Protein AF-A0A8H7TLN2-F1 (afdb_monomer_lite)

pLDDT: mean 74.0, std 16.6, range [32.81, 94.88]

InterPro domains:
  IPR018820 Brefeldin A sensitivity protein-related, domain of unknown function DUF2421 [PF10334] (2-100)

Foldseek 3Di:
DDDDDVPDPVLVVLVVVLVVQLVVCVVPLAAGAPDHPDQSLVVVVVVVVVCPPVPDDDPLPVCCVDPNVVVVVVVVVVVSVVSVVSSVSSVVSCVRSNHDYPDPCVVVVDPPD

Structure (mmCIF, N/CA/C/O backbone):
data_AF-A0A8H7TLN2-F1
#
_entry.id   AF-A0A8H7TLN2-F1
#
loop_
_atom_site.group_PDB
_atom_site.id
_atom_site.type_symbol
_atom_site.label_atom_id
_atom_site.label_alt_id
_atom_site.label_comp_id
_atom_site.label_asym_id
_atom_site.label_entity_id
_atom_site.label_seq_id
_atom_site.pdbx_PDB_ins_code
_atom_site.Cartn_x
_atom_site.Cartn_y
_atom_site.Cartn_z
_atom_site.occupancy
_atom_site.B_iso_or_equiv
_atom_site.auth_seq_id
_atom_site.auth_comp_id
_atom_site.auth_asym_id
_atom_site.auth_atom_id
_atom_site.pdbx_PDB_model_num
ATOM 1 N N . MET A 1 1 ? 8.643 22.210 -14.507 1.00 32.81 1 MET A N 1
ATOM 2 C CA . MET A 1 1 ? 7.975 20.906 -14.717 1.00 32.81 1 MET A CA 1
ATOM 3 C C . MET A 1 1 ? 8.690 19.870 -13.860 1.00 32.81 1 MET A C 1
ATOM 5 O O . MET A 1 1 ? 9.895 19.723 -14.011 1.00 32.81 1 MET A O 1
ATOM 9 N N . ARG A 1 2 ? 8.005 19.253 -12.885 1.00 36.50 2 ARG A N 1
ATOM 1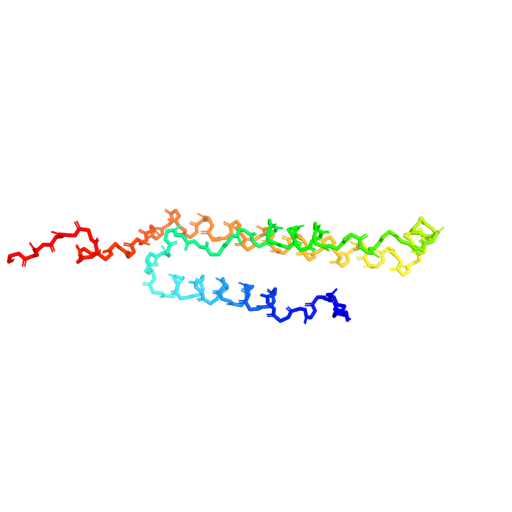0 C CA . ARG A 1 2 ? 8.610 18.320 -11.911 1.00 36.50 2 ARG A CA 1
ATOM 11 C C . ARG A 1 2 ? 8.507 16.897 -12.473 1.00 36.50 2 ARG A C 1
ATOM 13 O O . ARG A 1 2 ? 7.408 16.412 -12.725 1.00 36.50 2 ARG A O 1
ATOM 20 N N . GLN A 1 3 ? 9.645 16.253 -12.732 1.00 40.94 3 GLN A N 1
ATOM 21 C CA . GLN A 1 3 ? 9.691 14.861 -13.185 1.00 40.94 3 GLN A CA 1
ATOM 22 C C . GLN A 1 3 ? 9.184 13.938 -12.066 1.00 40.94 3 GLN A C 1
ATOM 24 O O . GLN A 1 3 ? 9.842 13.791 -11.041 1.00 40.94 3 GLN A O 1
ATOM 29 N N . LEU A 1 4 ? 8.025 13.302 -12.265 1.00 51.69 4 LEU A N 1
ATOM 30 C CA . LEU A 1 4 ? 7.555 12.235 -11.371 1.00 51.69 4 LEU A CA 1
ATOM 31 C C . LEU A 1 4 ? 8.440 10.980 -11.500 1.00 51.69 4 LEU A C 1
ATOM 33 O O . LEU A 1 4 ? 8.440 10.289 -12.521 1.00 51.69 4 LEU A O 1
ATOM 37 N N . SER A 1 5 ? 9.208 10.703 -10.457 1.00 52.53 5 SER A N 1
ATOM 38 C CA . SER A 1 5 ? 10.005 9.487 -10.279 1.00 52.53 5 SER A CA 1
ATOM 39 C C . SER A 1 5 ? 9.297 8.574 -9.266 1.00 52.53 5 SER A C 1
ATOM 41 O O . SER A 1 5 ? 8.357 9.007 -8.607 1.00 52.53 5 SER A O 1
ATOM 43 N N . ALA A 1 6 ? 9.771 7.342 -9.061 1.00 54.12 6 ALA A N 1
ATOM 44 C CA . ALA A 1 6 ? 9.415 6.554 -7.871 1.00 54.12 6 ALA A CA 1
ATOM 45 C C . ALA A 1 6 ? 9.685 7.315 -6.546 1.00 54.12 6 ALA A C 1
ATOM 47 O O . ALA A 1 6 ? 9.200 6.918 -5.495 1.00 54.12 6 ALA A O 1
ATOM 48 N N . GLY A 1 7 ? 10.436 8.421 -6.616 1.00 59.78 7 GLY A N 1
ATOM 49 C CA . GLY A 1 7 ? 10.619 9.416 -5.563 1.00 59.78 7 GLY A CA 1
ATOM 50 C C . GLY A 1 7 ? 9.573 10.541 -5.499 1.00 59.78 7 GLY A C 1
ATOM 51 O O . GLY A 1 7 ? 9.892 11.588 -4.945 1.00 59.78 7 GLY A O 1
ATOM 52 N N . ASP A 1 8 ? 8.384 10.412 -6.101 1.00 74.31 8 ASP A N 1
ATOM 53 C CA . ASP A 1 8 ? 7.325 11.410 -5.892 1.00 74.31 8 ASP A CA 1
ATOM 54 C C . ASP A 1 8 ? 6.865 11.387 -4.429 1.00 74.31 8 ASP A C 1
ATOM 56 O O . ASP A 1 8 ? 6.390 10.369 -3.924 1.00 74.31 8 ASP A O 1
ATOM 60 N N . GLU A 1 9 ? 7.013 12.525 -3.754 1.00 79.38 9 GLU A N 1
ATOM 61 C CA . GLU A 1 9 ? 6.719 12.686 -2.328 1.00 79.38 9 GLU A CA 1
ATOM 62 C C . GLU A 1 9 ? 5.267 12.337 -1.980 1.00 79.38 9 GLU A C 1
ATOM 64 O O . GLU A 1 9 ? 5.027 11.773 -0.915 1.00 79.38 9 GLU A O 1
ATOM 69 N N . ASN A 1 10 ? 4.304 12.595 -2.875 1.00 76.75 10 ASN A N 1
ATOM 70 C CA . ASN A 1 10 ? 2.896 12.281 -2.621 1.00 76.75 10 ASN A CA 1
ATOM 71 C C . ASN A 1 10 ? 2.642 10.777 -2.710 1.00 76.75 10 ASN A C 1
ATOM 73 O O . ASN A 1 10 ? 1.961 10.216 -1.857 1.00 76.75 10 ASN A O 1
ATOM 77 N N . LEU A 1 11 ? 3.229 10.108 -3.708 1.00 77.94 11 LEU A N 1
ATOM 78 C CA . LEU A 1 11 ? 3.121 8.653 -3.834 1.00 77.94 11 LEU A CA 1
ATOM 79 C C . LEU A 1 11 ? 3.772 7.950 -2.637 1.00 77.94 11 LEU A C 1
ATOM 81 O O . LEU A 1 11 ? 3.214 6.992 -2.105 1.00 77.94 11 LEU A O 1
ATOM 85 N N . ILE A 1 12 ? 4.928 8.443 -2.187 1.00 83.06 12 ILE A N 1
ATOM 86 C CA . ILE A 1 12 ? 5.591 7.936 -0.983 1.00 83.06 12 ILE A CA 1
ATOM 87 C C . ILE A 1 12 ? 4.710 8.161 0.247 1.00 83.06 12 ILE A C 1
ATOM 89 O O . ILE A 1 12 ? 4.512 7.228 1.023 1.00 83.06 12 ILE A O 1
ATOM 93 N N . ALA A 1 13 ? 4.156 9.363 0.423 1.00 84.00 13 ALA A N 1
ATOM 94 C CA . ALA A 1 13 ? 3.276 9.675 1.546 1.00 84.00 13 ALA A CA 1
ATOM 95 C C . ALA A 1 13 ? 2.031 8.771 1.573 1.00 84.00 13 ALA A C 1
ATOM 97 O O . ALA A 1 13 ? 1.636 8.287 2.635 1.00 84.00 13 ALA A O 1
ATOM 98 N N . ASP A 1 14 ? 1.452 8.475 0.412 1.00 84.31 14 ASP A N 1
ATOM 99 C CA . ASP A 1 14 ? 0.302 7.580 0.288 1.00 84.31 14 ASP A CA 1
ATOM 100 C C . ASP A 1 14 ? 0.640 6.132 0.657 1.00 84.31 14 ASP A C 1
ATOM 102 O O . ASP A 1 14 ? -0.095 5.490 1.411 1.00 84.31 14 ASP A O 1
ATOM 106 N N . ILE A 1 15 ? 1.778 5.618 0.183 1.00 87.38 15 ILE A N 1
ATOM 107 C CA . ILE A 1 15 ? 2.247 4.274 0.544 1.00 87.38 15 ILE A CA 1
ATOM 108 C C . ILE A 1 15 ? 2.515 4.205 2.051 1.00 87.38 15 ILE A C 1
ATOM 110 O O . ILE A 1 15 ? 2.033 3.297 2.728 1.00 87.38 15 ILE A O 1
ATOM 114 N N . MET A 1 16 ? 3.250 5.178 2.592 1.00 89.25 16 MET A N 1
ATOM 115 C CA . MET A 1 16 ? 3.635 5.203 4.004 1.00 89.25 16 MET A CA 1
ATOM 116 C C . MET A 1 16 ? 2.428 5.329 4.933 1.00 89.25 16 MET A C 1
ATOM 118 O O . MET A 1 16 ? 2.343 4.602 5.922 1.00 89.25 16 MET A O 1
ATOM 122 N N . SER A 1 17 ? 1.476 6.208 4.618 1.00 88.69 17 SER A N 1
ATOM 123 C CA . SER A 1 17 ? 0.244 6.355 5.402 1.00 88.69 17 SER A CA 1
ATOM 124 C C . SER A 1 17 ? -0.586 5.071 5.396 1.00 88.69 17 SER A C 1
ATOM 126 O O . SER A 1 17 ? -1.008 4.613 6.457 1.00 88.69 17 SER A O 1
ATOM 128 N N . THR A 1 18 ? -0.737 4.430 4.235 1.00 89.50 18 THR A N 1
ATOM 129 C CA . THR A 1 18 ? -1.463 3.158 4.103 1.00 89.50 18 THR A CA 1
ATOM 130 C C . THR A 1 18 ? -0.807 2.043 4.920 1.00 89.50 18 THR A C 1
ATOM 132 O O . THR A 1 18 ? -1.486 1.342 5.670 1.00 89.50 18 THR A O 1
ATOM 135 N N . LEU A 1 19 ? 0.521 1.904 4.842 1.00 91.69 19 LEU A N 1
ATOM 136 C CA . LEU A 1 19 ? 1.261 0.903 5.618 1.00 91.69 19 LEU A CA 1
ATOM 137 C C . LEU A 1 19 ? 1.218 1.178 7.125 1.00 91.69 19 LEU A C 1
ATOM 139 O O . LEU A 1 19 ? 1.115 0.240 7.911 1.00 91.69 19 LEU A O 1
ATOM 143 N N . THR A 1 20 ? 1.250 2.447 7.533 1.00 91.44 20 THR A N 1
ATOM 144 C CA . THR A 1 20 ? 1.161 2.841 8.949 1.00 91.44 20 THR A CA 1
ATOM 145 C C . THR A 1 20 ? -0.212 2.496 9.526 1.00 91.44 20 THR A C 1
ATOM 147 O O . THR A 1 20 ? -0.301 1.943 10.621 1.00 91.44 20 THR A O 1
ATOM 150 N N . LEU A 1 21 ? -1.288 2.748 8.773 1.00 89.88 21 LEU A N 1
ATOM 151 C CA . LEU A 1 21 ? -2.646 2.352 9.161 1.00 89.88 21 LEU A CA 1
ATOM 152 C C . LEU A 1 21 ? -2.788 0.830 9.266 1.00 89.88 21 LEU A C 1
ATOM 154 O O . LEU A 1 21 ? -3.344 0.335 10.246 1.00 89.88 21 LEU A O 1
ATOM 158 N N . ALA A 1 22 ? -2.244 0.086 8.297 1.00 91.06 22 ALA A N 1
ATOM 159 C CA . ALA A 1 22 ? -2.222 -1.374 8.349 1.00 91.06 22 ALA A CA 1
ATOM 160 C C . ALA A 1 22 ? -1.472 -1.884 9.586 1.00 91.06 22 ALA A C 1
ATOM 162 O O . ALA A 1 22 ? -1.978 -2.752 10.292 1.00 91.06 22 ALA A O 1
ATOM 163 N N . GLN A 1 23 ? -0.288 -1.331 9.865 1.00 94.12 23 GLN A N 1
ATOM 164 C CA . GLN A 1 23 ? 0.518 -1.696 11.027 1.00 94.12 23 GLN A CA 1
ATOM 165 C C . GLN A 1 23 ? -0.236 -1.442 12.332 1.00 94.12 23 GLN A C 1
ATOM 167 O O . GLN A 1 23 ? -0.256 -2.316 13.196 1.00 94.12 23 GLN A O 1
ATOM 172 N N . HIS A 1 24 ? -0.861 -0.271 12.471 1.00 91.19 24 HIS A N 1
ATOM 173 C CA . HIS A 1 24 ? -1.638 0.070 13.657 1.00 91.19 24 HIS A CA 1
ATOM 174 C C . HIS A 1 24 ? -2.791 -0.915 13.862 1.00 91.19 24 HIS A C 1
ATOM 176 O O . HIS A 1 24 ? -2.893 -1.515 14.925 1.00 91.19 24 HIS A O 1
ATOM 182 N N . SER A 1 25 ? -3.606 -1.144 12.829 1.00 90.88 25 SER A N 1
ATOM 183 C CA . SER A 1 25 ? -4.748 -2.065 12.898 1.00 90.88 25 SER A CA 1
ATOM 184 C C . SER A 1 25 ? -4.324 -3.508 13.195 1.00 90.88 25 SER A C 1
ATOM 186 O O . SER A 1 25 ? -4.953 -4.182 14.005 1.00 90.88 25 SER A O 1
ATOM 188 N N . LEU A 1 26 ? -3.210 -3.973 12.619 1.00 92.75 26 LEU A N 1
ATOM 189 C CA . LEU A 1 26 ? -2.629 -5.280 12.942 1.00 92.75 26 LEU A CA 1
ATOM 190 C C . LEU A 1 26 ? -2.166 -5.383 14.401 1.00 92.75 26 LEU A C 1
ATOM 192 O O . LEU A 1 26 ? -2.252 -6.459 14.989 1.00 92.75 26 LEU A O 1
ATOM 196 N N . ALA A 1 27 ? -1.643 -4.295 14.967 1.00 94.88 27 ALA A N 1
ATOM 197 C CA . ALA A 1 27 ? -1.118 -4.276 16.327 1.00 94.88 27 ALA A CA 1
ATOM 198 C C . ALA A 1 27 ? -2.219 -4.142 17.389 1.00 94.88 27 ALA A C 1
ATOM 200 O O . ALA A 1 27 ? -2.129 -4.789 18.431 1.00 94.88 27 ALA A O 1
ATOM 201 N N . SER A 1 28 ? -3.233 -3.308 17.147 1.00 93.00 28 SER A N 1
ATOM 202 C CA . SER A 1 28 ? -4.290 -3.020 18.123 1.00 93.00 28 SER A CA 1
ATOM 203 C C . SER A 1 28 ? -5.565 -3.839 17.921 1.00 93.00 28 SER A C 1
ATOM 205 O O . SER A 1 28 ? -6.331 -4.012 18.865 1.00 93.00 28 SER A O 1
ATOM 207 N N . GLY A 1 29 ? -5.801 -4.359 16.714 1.00 90.94 29 GLY A N 1
ATOM 208 C CA . GLY A 1 29 ? -7.082 -4.950 16.326 1.00 90.94 29 GLY A CA 1
ATOM 209 C C . GLY A 1 29 ? -8.169 -3.911 16.037 1.00 90.94 29 GLY A C 1
ATOM 210 O O . GLY A 1 29 ? -9.316 -4.292 15.810 1.00 90.94 29 GLY A O 1
ATOM 211 N N . ASP A 1 30 ? -7.829 -2.618 16.036 1.00 90.19 30 ASP A N 1
ATOM 212 C CA . ASP A 1 30 ? -8.802 -1.562 15.778 1.00 90.19 30 ASP A CA 1
ATOM 213 C C . ASP A 1 30 ? -9.267 -1.570 14.316 1.00 90.19 30 ASP A C 1
ATOM 215 O O . ASP A 1 30 ? -8.465 -1.834 13.405 1.00 90.19 30 ASP A O 1
ATOM 219 N N . PRO A 1 31 ? -10.542 -1.222 14.071 1.00 88.56 31 PRO A N 1
ATOM 220 C CA . PRO A 1 31 ? -11.091 -1.118 12.728 1.00 88.56 31 PRO A CA 1
ATOM 221 C C . PRO A 1 31 ? -10.350 -0.069 11.892 1.00 88.56 31 PRO A C 1
ATOM 223 O O . PRO A 1 31 ? -9.981 1.006 12.371 1.00 88.56 31 PRO A O 1
ATOM 226 N N . LEU A 1 32 ? -10.183 -0.359 10.602 1.00 87.12 32 LEU A N 1
ATOM 227 C CA . LEU A 1 32 ? -9.615 0.593 9.645 1.00 87.12 32 LEU A CA 1
ATOM 228 C C . LEU A 1 32 ? -10.653 1.652 9.242 1.00 87.12 32 LEU A C 1
ATOM 230 O O . LEU A 1 32 ? -11.849 1.360 9.230 1.00 87.12 32 LEU A O 1
ATOM 234 N N . PRO A 1 33 ? -10.243 2.872 8.853 1.00 82.62 33 PRO A N 1
ATOM 235 C CA . PRO A 1 33 ? -11.180 3.868 8.344 1.00 82.62 33 PRO A CA 1
ATOM 236 C C . PRO A 1 33 ? -11.935 3.355 7.106 1.00 82.62 33 PRO A C 1
ATOM 238 O O . PRO A 1 33 ? -11.361 2.722 6.215 1.00 82.62 33 PRO A O 1
ATOM 241 N N . ALA A 1 34 ? -13.236 3.646 7.042 1.00 73.00 34 ALA A N 1
ATOM 242 C CA . ALA A 1 34 ? -14.120 3.216 5.959 1.00 73.00 34 ALA A CA 1
ATOM 243 C C . ALA A 1 34 ? -13.675 3.794 4.609 1.00 73.00 34 ALA A C 1
ATOM 245 O O . ALA A 1 34 ? -13.568 3.073 3.612 1.00 73.00 34 ALA A O 1
ATOM 246 N N . ILE A 1 35 ? -13.313 5.078 4.597 1.00 69.50 35 ILE A N 1
ATOM 247 C CA . ILE A 1 35 ? -12.680 5.731 3.452 1.00 69.50 35 ILE A CA 1
ATOM 248 C C . ILE A 1 35 ? -11.172 5.679 3.658 1.00 69.50 35 ILE A C 1
ATOM 250 O O . ILE A 1 35 ? -10.605 6.418 4.459 1.00 69.50 35 ILE A O 1
ATOM 254 N N . LEU A 1 36 ? -10.520 4.802 2.908 1.00 63.62 36 LEU A N 1
ATOM 255 C CA . LEU A 1 36 ? -9.071 4.821 2.773 1.00 63.62 36 LEU A CA 1
ATOM 256 C C . LEU A 1 36 ? -8.663 5.802 1.671 1.00 63.62 36 LEU A C 1
ATOM 258 O O . LEU A 1 36 ? -9.476 6.096 0.783 1.00 63.62 36 LEU A O 1
ATOM 262 N N . PRO A 1 37 ? -7.402 6.275 1.663 1.00 60.31 37 PRO A N 1
ATOM 263 C CA . PRO A 1 37 ? -6.827 6.811 0.439 1.00 60.31 37 PRO A CA 1
ATOM 264 C C . PRO A 1 37 ? -7.093 5.830 -0.716 1.00 60.31 37 PRO A C 1
ATOM 266 O O . PRO A 1 37 ? -7.038 4.615 -0.549 1.00 60.31 37 PRO A O 1
ATOM 269 N N . THR A 1 38 ? -7.478 6.382 -1.868 1.00 60.62 38 THR A N 1
ATOM 270 C CA . THR A 1 38 ? -7.792 5.673 -3.121 1.00 60.62 38 THR A CA 1
ATOM 271 C C . THR A 1 38 ? -6.804 4.520 -3.357 1.00 60.62 38 THR A C 1
ATOM 273 O O . THR A 1 38 ? -5.623 4.756 -3.101 1.00 60.62 38 THR A O 1
ATOM 276 N N . PRO A 1 39 ? -7.225 3.339 -3.873 1.00 70.56 39 PRO A N 1
ATOM 277 C CA . PRO A 1 39 ? -6.323 2.202 -4.082 1.00 70.56 39 PRO A CA 1
ATOM 278 C C . PRO A 1 39 ? -5.004 2.656 -4.698 1.00 70.56 39 PRO A C 1
ATOM 280 O O . PRO A 1 39 ? -5.018 3.396 -5.693 1.00 70.56 39 PRO A O 1
ATOM 283 N N . LEU A 1 40 ? -3.884 2.261 -4.095 1.00 77.25 40 LEU A N 1
ATOM 284 C CA . LEU A 1 40 ? -2.558 2.770 -4.433 1.00 77.25 40 LEU A CA 1
ATOM 285 C C . LEU A 1 40 ? -2.253 2.554 -5.919 1.00 77.25 40 LEU A C 1
ATOM 287 O O . LEU A 1 40 ? -1.693 3.437 -6.575 1.00 77.25 40 LEU A O 1
ATOM 291 N N . VAL A 1 41 ? -2.710 1.431 -6.489 1.00 74.00 41 VAL A N 1
ATOM 292 C CA . VAL A 1 41 ? -2.628 1.163 -7.934 1.00 74.00 41 VAL A CA 1
ATOM 293 C C . VAL A 1 41 ? -3.425 2.189 -8.745 1.00 74.00 41 VAL A C 1
ATOM 295 O O . VAL A 1 41 ? -2.913 2.765 -9.708 1.00 74.00 41 VAL A O 1
ATOM 298 N N . GLY A 1 42 ? -4.678 2.442 -8.360 1.00 70.56 42 GLY A N 1
ATOM 299 C CA . GLY A 1 42 ? -5.562 3.383 -9.047 1.00 70.56 42 GLY A CA 1
ATOM 300 C C . GLY A 1 42 ? -5.016 4.810 -9.021 1.00 70.56 42 GLY A C 1
ATOM 301 O O . GLY A 1 42 ? -5.040 5.504 -10.039 1.00 70.56 42 GLY A O 1
ATOM 302 N N . ARG A 1 43 ? -4.445 5.228 -7.890 1.00 69.06 43 ARG A N 1
ATOM 303 C CA . ARG A 1 43 ? -3.838 6.550 -7.743 1.00 69.06 43 ARG A CA 1
ATOM 304 C C . ARG A 1 43 ? -2.539 6.687 -8.541 1.00 69.06 43 ARG A C 1
ATOM 306 O O . ARG A 1 43 ? -2.390 7.656 -9.286 1.00 69.06 43 ARG A O 1
ATOM 313 N N . ALA A 1 44 ? -1.658 5.684 -8.503 1.00 67.12 44 ALA A N 1
ATOM 314 C CA . ALA A 1 44 ? -0.460 5.638 -9.347 1.00 67.12 44 ALA A CA 1
ATOM 315 C C . ALA A 1 44 ? -0.799 5.751 -10.850 1.00 67.12 44 ALA A C 1
ATOM 317 O O . ALA A 1 44 ? -0.087 6.410 -11.611 1.00 67.12 44 ALA A O 1
ATOM 318 N N . MET A 1 45 ? -1.923 5.168 -11.285 1.00 67.00 45 MET A N 1
ATOM 319 C CA . MET A 1 45 ? -2.410 5.280 -12.665 1.00 67.00 45 MET A CA 1
ATOM 320 C C . MET A 1 45 ? -3.054 6.636 -12.988 1.00 67.00 45 MET A C 1
ATOM 322 O O . MET A 1 45 ? -2.908 7.119 -14.113 1.00 67.00 45 MET A O 1
ATOM 326 N N . GLN A 1 46 ? -3.730 7.289 -12.038 1.00 63.12 46 GLN A N 1
ATOM 327 C CA . GLN A 1 46 ? -4.276 8.641 -12.230 1.00 63.12 46 GLN A CA 1
ATOM 328 C C . GLN A 1 46 ? -3.170 9.673 -12.495 1.00 63.12 46 GLN A C 1
ATOM 330 O O . GLN A 1 46 ? -3.332 10.530 -13.367 1.00 63.12 46 GLN A O 1
ATOM 335 N N . PHE A 1 47 ? -2.001 9.525 -11.864 1.00 54.28 47 PHE A N 1
ATOM 336 C CA . PHE A 1 47 ? -0.831 10.362 -12.154 1.00 54.28 47 PHE A CA 1
ATOM 337 C C . PHE A 1 47 ? -0.302 10.191 -13.588 1.00 54.28 47 PHE A C 1
ATOM 339 O O . PHE A 1 47 ? 0.251 11.129 -14.164 1.00 54.28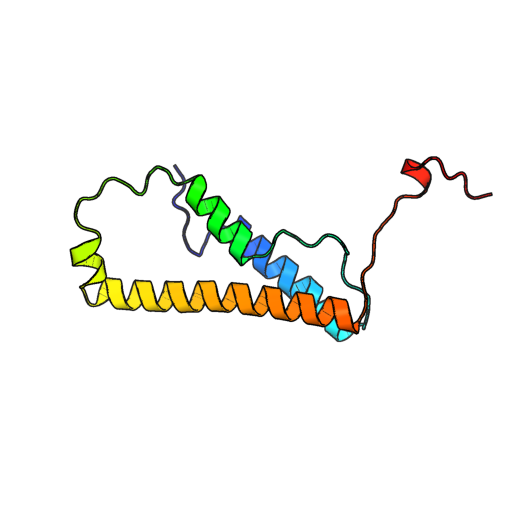 47 PHE A O 1
ATOM 346 N N . LYS A 1 48 ? -0.546 9.037 -14.227 1.00 53.28 48 LYS A N 1
ATOM 347 C CA . LYS A 1 48 ? -0.223 8.812 -15.645 1.00 53.28 48 LYS A CA 1
ATOM 348 C C . LYS A 1 48 ? -1.129 9.621 -16.582 1.00 53.28 48 LYS A C 1
ATOM 350 O O . LYS A 1 48 ? -0.672 10.041 -17.639 1.00 53.28 48 LYS A O 1
ATOM 355 N N . LYS A 1 49 ? -2.385 9.883 -16.194 1.00 49.31 49 LYS A N 1
ATOM 356 C CA . LYS A 1 49 ? -3.358 10.652 -16.995 1.00 49.31 49 LYS A CA 1
ATOM 357 C C . LYS A 1 49 ? -3.052 12.158 -17.016 1.00 49.31 49 LYS A C 1
ATOM 359 O O . LYS A 1 49 ? -3.400 12.827 -17.980 1.00 49.31 49 LYS A O 1
ATOM 364 N N . LEU A 1 50 ? -2.349 12.666 -15.999 1.00 45.62 50 LEU A N 1
ATOM 365 C CA . LEU A 1 50 ? -1.801 14.032 -15.956 1.00 45.62 50 LEU A CA 1
ATOM 366 C C . LEU A 1 50 ? -0.524 14.189 -16.799 1.00 45.62 50 LEU A C 1
ATOM 368 O O . LEU A 1 50 ? -0.161 15.295 -17.186 1.00 45.62 50 LEU A O 1
ATOM 372 N N . ARG A 1 51 ? 0.145 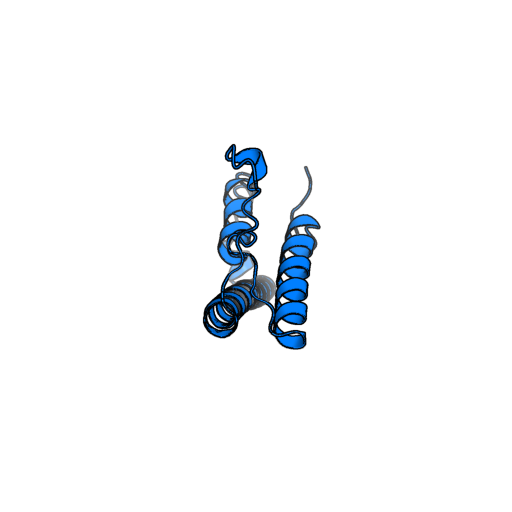13.079 -17.129 1.00 45.47 51 ARG A N 1
ATOM 373 C CA . ARG A 1 51 ? 1.397 13.044 -17.888 1.00 45.47 51 ARG A CA 1
ATOM 374 C C . ARG A 1 51 ? 1.129 12.868 -19.385 1.00 45.47 51 ARG A C 1
ATOM 376 O O . ARG A 1 51 ? 1.601 11.919 -20.008 1.00 45.47 51 ARG A O 1
ATOM 383 N N . GLY A 1 52 ? 0.404 13.820 -19.969 1.00 44.00 52 GLY A N 1
ATOM 384 C CA . GLY A 1 52 ? 0.295 13.976 -21.426 1.00 44.00 52 GLY A CA 1
ATOM 385 C C . GLY A 1 52 ? 1.642 14.214 -22.134 1.00 44.00 52 GLY A C 1
ATOM 386 O O . GLY A 1 52 ? 1.686 14.232 -23.355 1.00 44.00 52 GLY A O 1
ATOM 387 N N . GLU A 1 53 ? 2.742 14.349 -21.388 1.00 46.81 53 GLU A N 1
ATOM 388 C CA . GLU A 1 53 ? 4.056 14.774 -21.885 1.00 46.81 53 GLU A CA 1
ATOM 389 C C . GLU A 1 53 ? 5.070 13.635 -22.103 1.00 46.81 53 GLU A C 1
ATOM 391 O O . GLU A 1 53 ? 6.168 13.893 -22.579 1.00 46.81 53 GLU A O 1
ATOM 396 N N . LEU A 1 54 ? 4.740 12.365 -21.812 1.00 46.56 54 LEU A N 1
ATOM 397 C CA . LEU A 1 54 ? 5.623 11.232 -22.169 1.00 46.56 54 LEU A CA 1
ATOM 398 C C . LEU A 1 54 ? 5.362 10.677 -23.582 1.00 46.56 54 LEU A C 1
ATOM 400 O O . LEU A 1 54 ? 5.750 9.556 -23.901 1.00 46.56 54 LEU A O 1
ATOM 404 N N . GLN A 1 55 ? 4.670 11.450 -24.415 1.00 46.66 55 GLN A N 1
ATOM 405 C CA . GLN A 1 55 ? 4.600 11.252 -25.857 1.00 46.66 55 GLN A CA 1
ATOM 406 C C . GLN A 1 55 ? 5.462 12.320 -26.528 1.00 46.66 55 GLN A C 1
ATOM 408 O O . GLN A 1 55 ? 4.915 13.327 -26.952 1.00 46.66 55 GLN A O 1
ATOM 413 N N . ALA A 1 56 ? 6.783 12.139 -26.598 1.00 50.34 56 ALA A N 1
ATOM 414 C CA . ALA A 1 56 ? 7.621 12.857 -27.572 1.00 50.34 56 ALA A CA 1
ATOM 415 C C . ALA A 1 56 ? 9.083 12.381 -27.586 1.00 50.34 56 ALA A C 1
ATOM 417 O O . ALA A 1 56 ? 9.976 13.205 -27.741 1.00 50.34 56 ALA A O 1
ATOM 418 N N . ASP A 1 57 ? 9.373 11.083 -27.452 1.00 48.81 57 ASP A N 1
ATOM 419 C CA . ASP A 1 57 ? 10.682 10.635 -27.935 1.00 48.81 57 ASP A CA 1
ATOM 420 C C . ASP A 1 57 ? 10.566 9.313 -28.679 1.00 48.81 57 ASP A C 1
ATOM 422 O O . ASP A 1 57 ? 10.066 8.308 -28.168 1.00 48.81 57 ASP A O 1
ATOM 426 N N . GLY A 1 58 ? 10.929 9.374 -29.957 1.00 53.84 58 GLY A N 1
ATOM 427 C CA . GLY A 1 58 ? 10.523 8.465 -31.024 1.00 53.84 58 GLY A CA 1
ATOM 428 C C . GLY A 1 58 ? 11.113 7.061 -30.963 1.00 53.84 58 GLY A C 1
ATOM 429 O O . GLY A 1 58 ? 11.204 6.425 -32.008 1.00 53.84 58 GLY A O 1
ATOM 430 N N . ASN A 1 59 ? 11.518 6.558 -29.791 1.00 67.12 59 ASN A N 1
ATOM 431 C CA . ASN A 1 59 ? 12.135 5.240 -29.708 1.00 67.12 59 ASN A CA 1
ATOM 432 C C . ASN A 1 59 ? 11.856 4.406 -28.442 1.00 67.12 59 ASN A C 1
ATOM 434 O O . ASN A 1 59 ? 12.706 3.661 -27.953 1.00 67.12 59 ASN A O 1
ATOM 438 N N . ALA A 1 60 ? 10.634 4.481 -27.909 1.00 69.38 60 ALA A N 1
ATOM 439 C CA . ALA A 1 60 ? 10.225 3.649 -26.773 1.00 69.38 60 ALA A CA 1
ATOM 440 C C . ALA A 1 60 ? 10.359 2.135 -27.046 1.00 69.38 60 ALA A C 1
ATOM 442 O O . ALA A 1 60 ? 10.652 1.370 -26.131 1.00 69.38 60 ALA A O 1
ATOM 443 N N . LYS A 1 61 ? 10.163 1.689 -28.296 1.00 74.44 61 LYS A N 1
ATOM 444 C CA . LYS A 1 61 ? 10.278 0.270 -28.667 1.00 74.44 61 LYS A CA 1
ATOM 445 C C . LYS A 1 61 ? 11.714 -0.241 -28.559 1.00 74.44 61 LYS A C 1
ATOM 447 O O . LYS A 1 61 ? 11.911 -1.282 -27.935 1.00 74.44 61 LYS A O 1
ATOM 452 N N . ASP A 1 62 ? 12.693 0.484 -29.099 1.00 78.44 62 ASP A N 1
ATOM 453 C CA . ASP A 1 62 ? 14.085 0.026 -29.052 1.00 78.44 62 ASP A CA 1
ATOM 454 C C . ASP A 1 62 ? 14.646 0.122 -27.630 1.00 78.44 62 ASP A C 1
ATOM 456 O O . ASP A 1 62 ? 15.359 -0.780 -27.191 1.00 78.44 62 ASP A O 1
ATOM 460 N N . PHE A 1 63 ? 14.248 1.146 -26.862 1.00 77.56 63 PHE A N 1
ATOM 461 C CA . PHE A 1 63 ? 14.591 1.236 -25.441 1.00 77.56 63 PHE A CA 1
ATOM 462 C C . PHE A 1 63 ? 14.083 0.017 -24.661 1.00 77.56 63 PHE A C 1
ATOM 464 O O . PHE A 1 63 ? 14.865 -0.643 -23.978 1.00 77.56 63 PHE A O 1
ATOM 471 N N . LEU A 1 64 ? 12.794 -0.322 -24.801 1.00 78.00 64 LEU A N 1
ATOM 472 C CA . LEU A 1 64 ? 12.178 -1.475 -24.133 1.00 78.00 64 LEU A CA 1
ATOM 473 C C . LEU A 1 64 ? 12.775 -2.818 -24.590 1.00 78.00 64 LEU A C 1
ATOM 475 O O . LEU A 1 64 ? 12.836 -3.757 -23.796 1.00 78.00 64 LEU A O 1
ATOM 479 N N . ALA A 1 65 ? 13.231 -2.912 -25.843 1.00 82.31 65 ALA A N 1
ATOM 480 C CA . ALA A 1 65 ? 13.928 -4.084 -26.367 1.00 82.31 65 ALA A CA 1
ATOM 481 C C . ALA A 1 65 ? 15.367 -4.214 -25.831 1.00 82.31 65 ALA A C 1
ATOM 483 O O . ALA A 1 65 ? 15.895 -5.327 -25.753 1.00 82.31 65 ALA A O 1
ATOM 484 N N . GLY A 1 66 ? 15.991 -3.105 -25.430 1.00 85.88 66 GLY A N 1
ATOM 485 C CA . GLY A 1 66 ? 17.303 -3.067 -24.791 1.00 85.88 66 GLY A CA 1
ATOM 486 C C . GLY A 1 66 ? 17.326 -3.698 -23.394 1.00 85.88 66 GLY A C 1
ATOM 487 O O . GLY A 1 66 ? 16.300 -3.917 -22.749 1.00 85.88 66 GLY A O 1
ATOM 488 N N . GLN A 1 67 ? 18.526 -4.005 -22.894 1.00 86.25 67 GLN A N 1
ATOM 489 C CA . GLN A 1 67 ? 18.704 -4.573 -21.551 1.00 86.25 67 GLN A CA 1
ATOM 490 C C . GLN A 1 67 ? 18.189 -3.630 -20.452 1.00 86.25 67 GLN A C 1
ATOM 492 O O . GLN A 1 67 ? 17.523 -4.078 -19.520 1.00 86.25 67 GLN A O 1
ATOM 497 N N . GLU A 1 68 ? 18.449 -2.330 -20.589 1.00 76.94 68 GLU A N 1
ATOM 498 C CA . GLU A 1 68 ? 17.982 -1.305 -19.652 1.00 76.94 68 GLU A CA 1
ATOM 499 C C . GLU A 1 68 ? 16.455 -1.209 -19.617 1.00 76.94 68 GLU A C 1
ATOM 501 O O . GLU A 1 68 ? 15.866 -1.202 -18.536 1.00 76.94 68 GLU A O 1
ATOM 506 N N . GLY A 1 69 ? 15.794 -1.239 -20.777 1.00 77.00 69 GLY A N 1
ATOM 507 C CA . GLY A 1 69 ? 14.336 -1.233 -20.845 1.00 77.00 69 GLY A CA 1
ATOM 508 C C . GLY A 1 69 ? 13.695 -2.482 -20.247 1.00 77.00 69 GLY A C 1
ATOM 509 O O . GLY A 1 69 ? 12.665 -2.375 -19.581 1.00 77.00 69 GLY A O 1
ATOM 510 N N . ARG A 1 70 ? 14.323 -3.660 -20.385 1.00 83.81 70 ARG A N 1
ATOM 511 C CA . ARG A 1 70 ? 13.862 -4.883 -19.704 1.00 83.81 70 ARG A CA 1
ATOM 512 C C . ARG A 1 70 ? 13.983 -4.783 -18.184 1.00 83.81 70 ARG A C 1
ATOM 514 O O . ARG A 1 70 ? 13.042 -5.156 -17.486 1.00 83.81 70 ARG A O 1
ATOM 521 N N . HIS A 1 71 ? 15.097 -4.260 -17.663 1.00 81.50 71 HIS A N 1
ATOM 522 C CA . HIS A 1 71 ? 15.242 -4.014 -16.223 1.00 81.50 71 HIS A CA 1
ATOM 523 C C . HIS A 1 71 ? 14.214 -2.997 -15.722 1.00 81.50 71 HIS A C 1
ATOM 525 O O . HIS A 1 71 ? 13.592 -3.210 -14.683 1.00 81.50 71 HIS A O 1
ATOM 531 N N . TRP A 1 72 ? 13.982 -1.932 -16.489 1.00 79.31 72 TRP A N 1
ATOM 532 C CA . TRP A 1 72 ? 12.962 -0.940 -16.178 1.00 79.31 72 TRP A CA 1
ATOM 533 C C . TRP A 1 72 ? 11.555 -1.552 -16.152 1.00 79.31 72 TRP A C 1
ATOM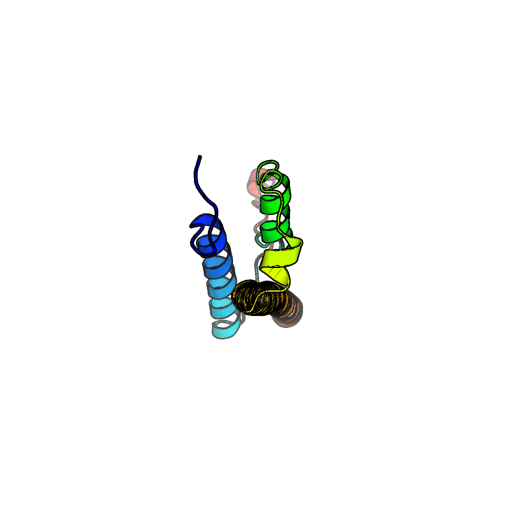 535 O O . TRP A 1 72 ? 10.813 -1.334 -15.195 1.00 79.31 72 TRP A O 1
ATOM 545 N N . MET A 1 73 ? 11.195 -2.379 -17.142 1.00 78.94 73 MET A N 1
ATOM 546 C CA . MET A 1 73 ? 9.918 -3.103 -17.146 1.00 78.94 73 MET A CA 1
ATOM 547 C C . MET A 1 73 ? 9.778 -4.034 -15.945 1.00 78.94 73 MET A C 1
ATOM 549 O O . MET A 1 73 ? 8.712 -4.069 -15.335 1.00 78.94 73 MET A O 1
ATOM 553 N N . ALA A 1 74 ? 10.832 -4.771 -15.589 1.00 86.31 74 ALA A N 1
ATOM 554 C CA . ALA A 1 74 ? 10.819 -5.645 -14.422 1.00 86.31 74 ALA A CA 1
ATOM 555 C C . ALA A 1 74 ? 10.607 -4.848 -13.124 1.00 86.31 74 ALA A C 1
ATOM 557 O O . ALA A 1 74 ? 9.781 -5.235 -12.298 1.00 86.31 74 ALA A O 1
ATOM 558 N N . ALA A 1 75 ? 11.285 -3.705 -12.976 1.00 81.88 75 ALA A N 1
ATOM 559 C CA . ALA A 1 75 ? 11.111 -2.807 -11.838 1.00 81.88 75 ALA A CA 1
ATOM 560 C C . ALA A 1 75 ? 9.687 -2.232 -11.777 1.00 81.88 75 ALA A C 1
ATOM 562 O O . ALA A 1 75 ? 9.059 -2.246 -10.720 1.00 81.88 75 ALA A O 1
ATOM 563 N N . MET A 1 76 ? 9.139 -1.791 -12.912 1.00 82.25 76 MET A N 1
ATOM 564 C CA . MET A 1 76 ? 7.760 -1.302 -13.003 1.00 82.25 76 MET A CA 1
ATOM 565 C C . MET A 1 76 ? 6.734 -2.383 -12.680 1.00 82.25 76 MET A C 1
ATOM 567 O O . MET A 1 76 ? 5.794 -2.128 -11.932 1.00 82.25 76 MET A O 1
ATOM 571 N N . TYR A 1 77 ? 6.925 -3.596 -13.195 1.00 84.56 77 TYR A N 1
ATOM 572 C CA . TYR A 1 77 ? 6.069 -4.733 -12.880 1.00 84.56 77 TYR A CA 1
ATOM 573 C C . TYR A 1 77 ? 6.089 -5.052 -11.382 1.00 84.56 77 TYR A C 1
ATOM 575 O O . TYR A 1 77 ? 5.030 -5.162 -10.765 1.00 84.56 77 TYR A O 1
ATOM 583 N N . ALA A 1 78 ? 7.280 -5.149 -10.784 1.00 87.62 78 ALA A N 1
ATOM 584 C CA . ALA A 1 78 ? 7.432 -5.397 -9.354 1.00 87.62 78 ALA A CA 1
ATOM 585 C C . ALA A 1 78 ? 6.771 -4.295 -8.515 1.00 87.62 78 ALA A C 1
ATOM 587 O O . ALA A 1 78 ? 6.072 -4.598 -7.552 1.00 87.62 78 ALA A O 1
ATOM 588 N N . PHE A 1 79 ? 6.931 -3.032 -8.916 1.00 86.06 79 PHE A N 1
ATOM 589 C CA . PHE A 1 79 ? 6.340 -1.895 -8.222 1.00 86.06 79 PHE A CA 1
ATOM 590 C C . PHE A 1 79 ? 4.809 -1.903 -8.285 1.00 86.06 79 PHE A C 1
ATOM 592 O O . PHE A 1 79 ? 4.153 -1.811 -7.253 1.00 86.06 79 PHE A O 1
ATOM 599 N N . VAL A 1 80 ? 4.218 -2.091 -9.470 1.00 85.25 80 VAL A N 1
ATOM 600 C CA . VAL A 1 80 ? 2.754 -2.180 -9.614 1.00 85.25 80 VAL A CA 1
ATOM 601 C C . VAL A 1 80 ? 2.197 -3.367 -8.829 1.00 85.25 80 VAL A C 1
ATOM 603 O O . VAL A 1 80 ? 1.169 -3.236 -8.166 1.00 85.25 80 VAL A O 1
ATOM 606 N N . ARG A 1 81 ? 2.890 -4.512 -8.857 1.00 89.56 81 ARG A N 1
ATOM 607 C CA . ARG A 1 81 ? 2.495 -5.690 -8.082 1.00 89.56 81 ARG A CA 1
ATOM 608 C C . ARG A 1 81 ? 2.541 -5.424 -6.579 1.00 89.56 81 ARG A C 1
ATOM 610 O O . ARG A 1 81 ? 1.610 -5.809 -5.884 1.00 89.56 81 ARG A O 1
ATOM 617 N N . PHE A 1 82 ? 3.581 -4.747 -6.096 1.00 90.12 82 PHE A N 1
ATOM 618 C CA . PHE A 1 82 ? 3.693 -4.336 -4.698 1.00 90.12 82 PHE A CA 1
ATOM 619 C C . PHE A 1 82 ? 2.501 -3.473 -4.265 1.00 90.12 82 PHE A C 1
ATOM 621 O O . PHE A 1 82 ? 1.862 -3.798 -3.267 1.00 90.12 82 PHE A O 1
ATOM 628 N N . LEU A 1 83 ? 2.151 -2.437 -5.038 1.00 89.00 83 LEU A N 1
ATOM 629 C CA . LEU A 1 83 ? 0.995 -1.587 -4.728 1.00 89.00 83 LEU A CA 1
ATOM 630 C C . LEU A 1 83 ? -0.306 -2.401 -4.661 1.00 89.00 83 LEU A C 1
ATOM 632 O O . LEU A 1 83 ? -1.083 -2.234 -3.726 1.00 89.00 83 LEU A O 1
ATOM 636 N N . GLY A 1 84 ? -0.507 -3.327 -5.605 1.00 88.88 84 GLY A N 1
ATOM 637 C CA . GLY A 1 84 ? -1.680 -4.206 -5.615 1.00 88.88 84 GLY A CA 1
ATOM 638 C C . GLY A 1 84 ? -1.753 -5.123 -4.392 1.00 88.88 84 GLY A C 1
ATOM 639 O O . GLY A 1 84 ? -2.815 -5.271 -3.799 1.00 88.88 84 GLY A O 1
ATOM 640 N N . THR A 1 85 ? -0.626 -5.690 -3.960 1.00 93.44 85 THR A N 1
ATOM 641 C CA . THR A 1 85 ? -0.574 -6.522 -2.748 1.00 93.44 85 THR A CA 1
ATOM 642 C C . THR A 1 85 ? -0.874 -5.719 -1.479 1.00 93.44 85 THR A C 1
ATOM 644 O O . THR A 1 85 ? -1.514 -6.243 -0.569 1.00 93.44 85 THR A O 1
ATOM 647 N N . VAL A 1 86 ? -0.456 -4.451 -1.403 1.00 91.75 86 VAL A N 1
ATOM 648 C CA . VAL A 1 86 ? -0.823 -3.574 -0.278 1.00 91.75 86 VAL A CA 1
ATOM 649 C C . VAL A 1 86 ? -2.328 -3.295 -0.278 1.00 91.75 86 VAL A C 1
ATOM 651 O O . VAL A 1 86 ? -2.963 -3.413 0.769 1.00 91.75 86 VAL A O 1
ATOM 654 N N . ASP A 1 87 ? -2.915 -3.002 -1.441 1.00 90.12 87 ASP A N 1
ATOM 655 C CA . ASP A 1 87 ? -4.365 -2.812 -1.574 1.00 90.12 87 ASP A CA 1
ATOM 656 C C . ASP A 1 87 ? -5.144 -4.076 -1.133 1.00 90.12 87 ASP A C 1
ATOM 658 O O . ASP A 1 87 ? -6.139 -3.983 -0.408 1.00 90.12 87 ASP A O 1
ATOM 662 N N . GLU A 1 88 ? -4.670 -5.272 -1.503 1.00 91.88 88 GLU A N 1
ATOM 663 C CA . GLU A 1 88 ? -5.252 -6.556 -1.078 1.00 91.88 88 GLU A CA 1
ATOM 664 C C . GLU A 1 88 ? -5.140 -6.793 0.434 1.00 91.88 88 GLU A C 1
ATOM 666 O O . GLU A 1 88 ? -6.121 -7.198 1.065 1.00 91.88 88 GLU A O 1
ATOM 671 N N . LEU A 1 89 ? -3.975 -6.519 1.032 1.00 92.06 89 LEU A N 1
ATOM 672 C CA . LEU A 1 89 ? -3.768 -6.614 2.481 1.00 92.06 89 LEU A CA 1
ATOM 673 C C . LEU A 1 89 ? -4.790 -5.756 3.228 1.00 92.06 89 LEU A C 1
ATOM 675 O O . LEU A 1 89 ? -5.431 -6.214 4.171 1.00 92.06 89 LEU A O 1
ATOM 679 N N . ILE A 1 90 ? -4.965 -4.517 2.786 1.00 90.56 90 ILE A N 1
ATOM 680 C CA . ILE A 1 90 ? -5.896 -3.576 3.393 1.00 90.56 90 ILE A CA 1
ATOM 681 C C . ILE A 1 90 ? -7.345 -4.069 3.282 1.00 90.56 90 ILE A C 1
ATOM 683 O O . ILE A 1 90 ? -8.095 -4.0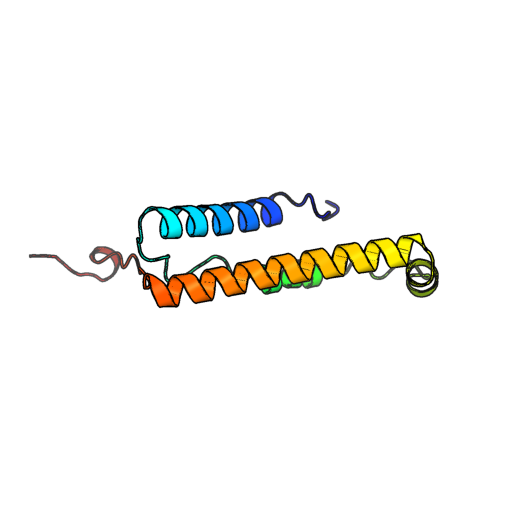08 4.258 1.00 90.56 90 ILE A O 1
ATOM 687 N N . ALA A 1 91 ? -7.738 -4.617 2.131 1.00 88.88 91 ALA A N 1
ATOM 688 C CA . ALA A 1 91 ? -9.061 -5.212 1.961 1.00 88.88 91 ALA A CA 1
ATOM 689 C C . ALA A 1 91 ? -9.286 -6.416 2.894 1.00 88.88 91 ALA A C 1
ATOM 691 O O . ALA A 1 91 ? -10.384 -6.586 3.429 1.00 88.88 91 ALA A O 1
ATOM 692 N N . LEU A 1 92 ? -8.259 -7.244 3.113 1.00 91.94 92 LEU A N 1
ATOM 693 C CA . LEU A 1 92 ? -8.314 -8.352 4.070 1.00 91.94 92 LEU A CA 1
ATOM 694 C C . LEU A 1 92 ? -8.431 -7.853 5.513 1.00 91.94 92 LEU A C 1
ATOM 696 O O . LEU A 1 92 ? -9.262 -8.367 6.259 1.00 91.94 92 LEU A O 1
ATOM 700 N N . LEU A 1 93 ? -7.663 -6.829 5.890 1.00 91.44 93 LEU A N 1
ATOM 701 C CA . LEU A 1 93 ? -7.730 -6.238 7.227 1.00 91.44 93 LEU A CA 1
ATOM 702 C C . LEU A 1 93 ? -9.110 -5.661 7.521 1.00 91.44 93 LEU A C 1
ATOM 704 O O . LEU A 1 93 ? -9.693 -5.998 8.545 1.00 91.44 93 LEU A O 1
ATOM 708 N N . LYS A 1 94 ? -9.691 -4.895 6.594 1.00 90.25 94 LYS A N 1
ATOM 709 C CA . LYS A 1 94 ? -11.058 -4.368 6.740 1.00 90.25 94 LYS A CA 1
ATOM 710 C C . LYS A 1 94 ? -12.094 -5.462 6.995 1.00 90.25 94 LYS A C 1
ATOM 712 O O . LYS A 1 94 ? -13.003 -5.281 7.798 1.00 90.25 94 LYS A O 1
ATOM 717 N N . ARG A 1 95 ? -11.950 -6.621 6.346 1.00 88.19 95 ARG A N 1
ATOM 718 C CA . ARG A 1 95 ? -12.828 -7.779 6.584 1.00 88.19 95 ARG A CA 1
ATOM 719 C C . ARG A 1 95 ? -12.605 -8.422 7.953 1.00 88.19 95 ARG A C 1
ATOM 721 O O . ARG A 1 95 ? -13.540 -9.008 8.483 1.00 88.19 95 ARG A O 1
ATOM 728 N N . ALA A 1 96 ? -11.389 -8.349 8.488 1.00 91.94 96 ALA A N 1
ATOM 729 C CA . ALA A 1 96 ? -11.016 -8.978 9.750 1.00 91.94 96 ALA A CA 1
ATOM 730 C C . ALA A 1 96 ? -11.362 -8.116 10.974 1.00 91.94 96 ALA A C 1
ATOM 732 O O . ALA A 1 96 ? -11.964 -8.621 11.916 1.00 91.94 96 ALA A O 1
ATOM 733 N N . VAL A 1 97 ? -10.993 -6.831 10.958 1.00 90.44 97 VAL A N 1
ATOM 734 C CA . VAL A 1 97 ? -11.160 -5.903 12.096 1.00 90.44 97 VAL A CA 1
ATOM 735 C C . VAL A 1 97 ? -12.394 -5.004 11.975 1.00 90.44 97 VAL A C 1
ATOM 737 O O . VAL A 1 97 ? -12.763 -4.320 12.924 1.00 90.44 97 VAL A O 1
ATOM 740 N N . GLY A 1 98 ? -13.051 -5.004 10.814 1.00 86.50 98 GLY A N 1
ATOM 741 C CA . GLY A 1 98 ? -14.162 -4.110 10.512 1.00 86.50 98 GLY A CA 1
ATOM 742 C C . GLY A 1 98 ? -13.715 -2.737 10.006 1.00 86.50 98 GLY A C 1
ATOM 743 O O . GLY A 1 98 ? -12.531 -2.464 9.785 1.00 86.50 98 GLY A O 1
ATOM 744 N N . GLU A 1 99 ? -14.702 -1.867 9.802 1.00 85.88 99 GLU A N 1
ATOM 745 C CA . GLU A 1 99 ? -14.503 -0.507 9.308 1.00 85.88 99 GLU A CA 1
ATOM 746 C C . GLU A 1 99 ? -15.062 0.518 10.300 1.00 85.88 99 GLU A C 1
ATOM 748 O O . GLU A 1 99 ? -16.142 0.325 10.857 1.00 85.88 99 GLU A O 1
ATOM 753 N N . THR A 1 100 ? -14.349 1.628 10.492 1.00 81.06 100 THR A N 1
ATOM 754 C CA . THR A 1 100 ? -14.816 2.773 11.277 1.00 81.06 100 THR A CA 1
ATOM 755 C C . THR A 1 100 ? -15.138 3.950 10.363 1.00 81.06 100 THR A C 1
ATOM 757 O O . THR A 1 100 ? -14.332 4.352 9.523 1.00 81.06 100 THR A O 1
ATOM 760 N N . SER A 1 101 ? -16.337 4.509 10.503 1.00 68.88 101 SER A N 1
ATOM 761 C CA . SER A 1 101 ? -16.700 5.789 9.896 1.00 68.88 101 SER A CA 1
ATOM 762 C C . SER A 1 101 ? -16.769 6.813 11.016 1.00 68.88 101 SER A C 1
ATOM 764 O O . SER A 1 101 ? -17.635 6.698 11.881 1.00 68.88 101 SER A O 1
ATOM 766 N N . TYR A 1 102 ? -15.883 7.812 11.017 1.00 59.47 102 TYR A N 1
ATOM 767 C CA . TYR A 1 102 ? -16.090 8.981 11.868 1.00 59.47 102 TYR A CA 1
ATOM 768 C C . TYR A 1 102 ? -17.245 9.782 11.267 1.00 59.47 102 TYR A C 1
ATOM 770 O O . TYR A 1 102 ? -17.059 10.581 10.350 1.00 59.47 102 TYR A O 1
ATOM 778 N N . ILE A 1 103 ? -18.459 9.481 11.716 1.00 55.66 103 ILE A N 1
ATOM 779 C CA . ILE A 1 103 ? -19.626 10.305 11.442 1.00 55.66 103 ILE A CA 1
ATOM 780 C C . ILE A 1 103 ? -19.628 11.374 12.527 1.00 55.66 103 ILE A C 1
ATOM 782 O O . ILE A 1 103 ? -19.900 11.073 13.688 1.00 55.66 103 ILE A O 1
ATOM 786 N N . ASP A 1 104 ? -19.295 12.607 12.159 1.00 54.78 104 ASP A N 1
ATOM 787 C CA . ASP A 1 104 ? -19.482 13.745 13.049 1.00 54.78 104 ASP A CA 1
ATOM 788 C C . ASP A 1 104 ? -20.992 13.963 13.245 1.00 54.78 104 ASP A C 1
ATOM 790 O O . ASP A 1 104 ? -21.680 14.501 12.374 1.00 54.78 104 ASP A O 1
ATOM 794 N N . ALA A 1 105 ? -21.524 13.472 14.364 1.00 57.00 105 ALA A N 1
ATOM 795 C CA . ALA A 1 105 ? -22.942 13.563 14.689 1.00 57.00 105 ALA A CA 1
ATOM 796 C C . ALA A 1 105 ? -23.418 15.022 14.822 1.00 57.00 105 ALA A C 1
ATOM 798 O O . ALA A 1 105 ? -24.575 15.303 14.496 1.00 57.00 105 ALA A O 1
ATOM 799 N N . GLU A 1 106 ? -22.535 15.956 15.207 1.00 57.69 106 GLU A N 1
ATOM 800 C CA . GLU A 1 106 ? -22.859 17.387 15.249 1.00 57.69 106 GLU A CA 1
ATOM 801 C C . GLU A 1 106 ? -23.087 17.935 13.835 1.00 57.69 106 GLU A C 1
ATOM 803 O O . GLU A 1 106 ? -24.041 18.680 13.604 1.00 57.69 106 GLU A O 1
ATOM 808 N N . SER A 1 107 ? -22.290 17.491 12.856 1.00 54.47 107 SER A N 1
ATOM 809 C CA . SER A 1 107 ? -22.445 17.894 11.448 1.00 54.47 107 SER A CA 1
ATOM 810 C C . SER A 1 107 ? -23.749 17.403 10.798 1.00 54.47 107 SER A C 1
ATOM 812 O O . SER A 1 107 ? -24.206 17.983 9.812 1.00 54.47 107 SER A O 1
ATOM 814 N N . LEU A 1 108 ? -24.375 16.362 11.360 1.00 57.53 108 LEU A N 1
ATOM 815 C CA . LEU A 1 108 ? -25.658 15.809 10.912 1.00 57.53 108 LEU A CA 1
ATOM 816 C C . LEU A 1 108 ? -26.861 16.333 11.715 1.00 57.53 108 LEU A C 1
ATOM 818 O O . LEU A 1 108 ? -27.974 15.835 11.546 1.00 57.53 108 LEU A O 1
ATOM 822 N N . GLY A 1 109 ? -26.662 17.341 12.572 1.00 52.84 109 GLY A N 1
ATOM 823 C CA . GLY A 1 109 ? -27.732 17.941 13.374 1.00 52.84 109 GLY A CA 1
ATOM 824 C C . GLY A 1 109 ? -28.205 17.066 14.538 1.00 52.84 109 GLY A C 1
ATOM 825 O O . GLY A 1 109 ? -29.288 17.291 15.080 1.00 52.84 109 GLY A O 1
ATOM 826 N N . GLY A 1 110 ? -27.416 16.064 14.929 1.00 52.78 110 GLY A N 1
ATOM 827 C CA . GLY A 1 110 ? -27.684 15.243 16.098 1.00 52.78 110 GLY A CA 1
ATOM 828 C C . GLY A 1 110 ? -27.317 15.992 17.372 1.00 52.78 110 GLY A C 1
ATOM 829 O O . GLY A 1 110 ? -26.197 15.872 17.856 1.00 52.78 110 GLY A O 1
ATOM 830 N N . HIS A 1 111 ? -28.262 16.738 17.944 1.00 49.47 111 HIS A N 1
ATOM 831 C CA . HIS A 1 111 ? -28.182 17.088 19.359 1.00 49.47 111 HIS A CA 1
ATOM 832 C C . HIS A 1 111 ? -28.243 15.787 20.165 1.00 49.47 111 HIS A C 1
ATOM 834 O O . HIS A 1 111 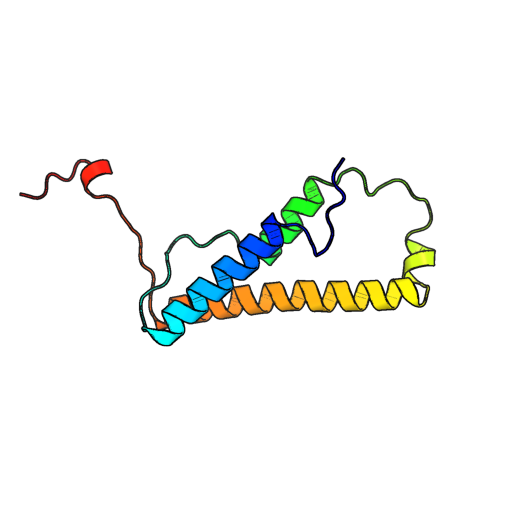? -29.298 15.162 20.279 1.00 49.47 111 HIS A O 1
ATOM 840 N N . VAL A 1 112 ? -27.093 15.352 20.677 1.00 54.44 112 VAL A N 1
ATOM 841 C CA . VAL A 1 112 ? -27.031 14.300 21.690 1.00 54.44 112 VAL A CA 1
ATOM 842 C C . VAL A 1 112 ? -27.610 14.909 22.966 1.00 54.44 112 VAL A C 1
ATOM 844 O O . VAL A 1 112 ? -27.031 15.844 23.520 1.00 54.44 112 VAL A O 1
ATOM 847 N N . TYR A 1 113 ? -28.804 14.451 23.344 1.00 47.91 113 TYR A N 1
ATOM 848 C CA . TYR A 1 113 ? -29.424 14.749 24.636 1.00 47.91 113 TYR A CA 1
ATOM 849 C C . TYR A 1 113 ? -28.594 14.184 25.790 1.00 47.91 113 TYR A C 1
ATOM 851 O O . TYR A 1 113 ? -28.046 13.069 25.622 1.00 47.91 113 TYR A O 1
#

Radius of gyration: 19.42 Å; chains: 1; bounding box: 48×30×56 Å

Organism: Bionectria ochroleuca (NCBI:txid29856)

Secondary structure (DSSP, 8-state):
-----TT-HHHHHHHHHHHHHHHHHHHH-PPEESS-SS-HHHHHHHHHHH-TTS---TTHHHHHHSHHHHHHHHHHHHHHHHHHHHHHHHHHHHHHH-EE----TTTTT----

Sequence (113 aa):
MRQLSAGDENLIADIMSTLTLAQHSLASGDPLPAILPTPLVGRAMQFKKLRGELQADGNAKDFLAGQEGRHWMAAMYAFVRFLGTVDELIALLKRAVGETSYIDAESLGGHVY